Protein AF-A0A966ITN5-F1 (afdb_monomer_lite)

Sequenc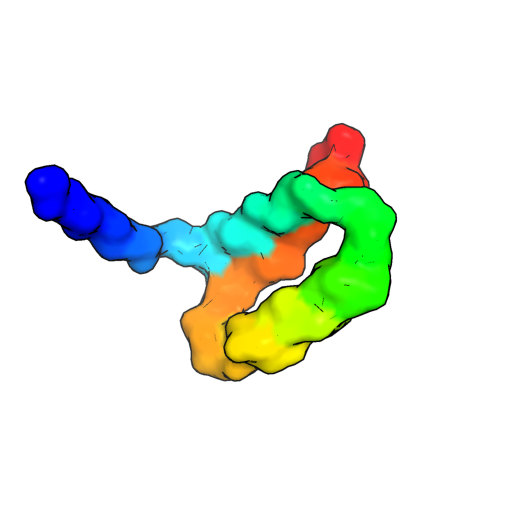e (42 aa):
MTDRLFTEDTLVIATHNAGKMHEIKALFAGFGINILSAADLG

pLDDT: mean 93.87, std 5.76, range [63.06, 98.0]

Foldseek 3Di:
DPDDDDDDQEDEAADPDPVVQVVVCVVCPPVNHHYHYPVVVD

Secondary structure (DSSP, 8-state):
--PPPP--SEEEE----HHHHHHHHHHTTTS--EEEEGGGG-

Str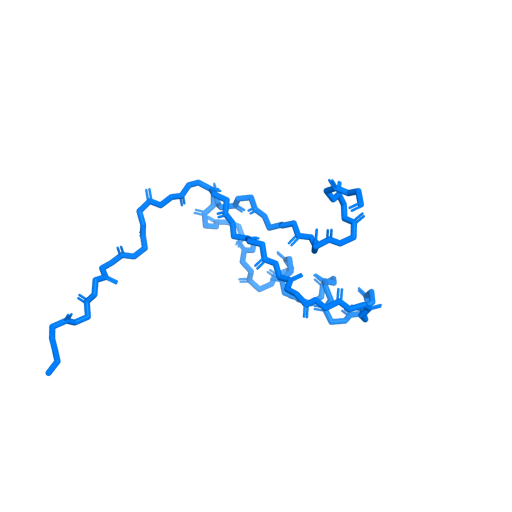ucture (mmCIF, N/CA/C/O backbone):
data_AF-A0A966ITN5-F1
#
_entry.id   AF-A0A966ITN5-F1
#
loop_
_atom_site.group_PDB
_atom_site.id
_atom_site.type_symbol
_atom_site.label_atom_id
_atom_site.label_alt_id
_atom_site.label_comp_id
_atom_site.label_asym_id
_atom_site.label_entity_id
_atom_site.label_seq_id
_atom_site.pdbx_PDB_ins_code
_atom_site.Cartn_x
_atom_site.Cartn_y
_atom_site.Cartn_z
_atom_site.occupancy
_atom_site.B_iso_or_equiv
_atom_site.auth_seq_id
_atom_site.auth_comp_id
_atom_site.auth_asym_id
_atom_site.auth_atom_id
_atom_site.pdbx_PDB_model_num
ATOM 1 N N . MET A 1 1 ? 3.826 18.970 18.634 1.00 63.06 1 MET A N 1
ATOM 2 C CA . MET A 1 1 ? 3.148 18.400 17.453 1.00 63.06 1 MET A CA 1
ATOM 3 C C . MET A 1 1 ? 2.256 17.287 17.955 1.00 63.06 1 MET A C 1
ATOM 5 O O . MET A 1 1 ? 2.734 16.485 18.742 1.00 63.06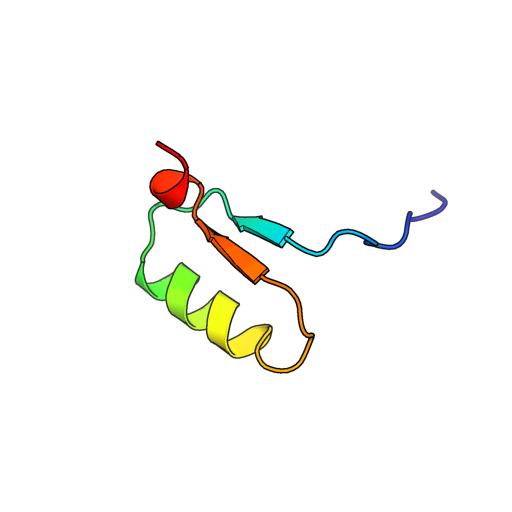 1 MET A O 1
ATOM 9 N N . THR A 1 2 ? 0.972 17.291 17.607 1.00 84.00 2 THR A N 1
ATOM 10 C CA . THR A 1 2 ? 0.111 16.120 17.809 1.00 84.00 2 THR A CA 1
ATOM 11 C C . THR A 1 2 ? 0.167 15.314 16.525 1.00 84.00 2 THR A C 1
ATOM 13 O O . THR A 1 2 ? -0.357 15.764 15.505 1.00 84.00 2 THR A O 1
ATOM 16 N N . ASP A 1 3 ? 0.854 14.179 16.553 1.00 89.44 3 ASP A N 1
ATOM 17 C CA . ASP A 1 3 ? 0.932 13.299 15.393 1.00 89.44 3 ASP A CA 1
ATOM 18 C C . ASP A 1 3 ? -0.456 12.723 15.101 1.00 89.44 3 ASP A C 1
ATOM 20 O O . ASP A 1 3 ? -1.165 12.265 16.002 1.00 89.44 3 ASP A O 1
ATOM 24 N N . ARG A 1 4 ? -0.872 12.780 13.834 1.00 93.06 4 ARG A N 1
ATOM 25 C CA . ARG A 1 4 ? -2.105 12.135 13.380 1.00 93.06 4 ARG A CA 1
ATOM 26 C C . ARG A 1 4 ? -1.804 10.661 13.117 1.00 93.06 4 ARG A C 1
ATOM 28 O O . AR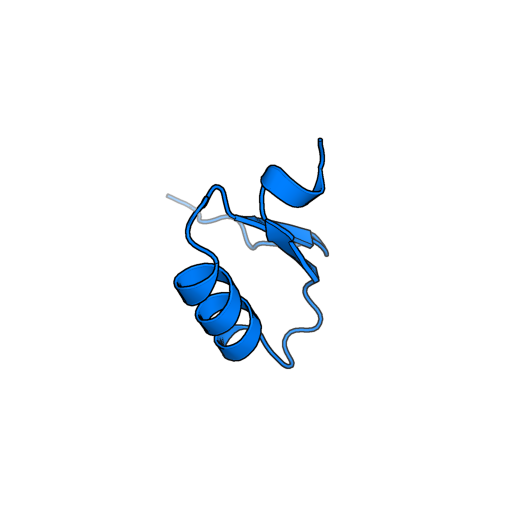G A 1 4 ? -0.841 10.345 12.424 1.00 93.06 4 ARG A O 1
ATOM 35 N N . LEU A 1 5 ? -2.660 9.772 13.618 1.00 92.44 5 LEU A N 1
ATOM 36 C CA . LEU A 1 5 ? -2.605 8.356 13.260 1.00 92.44 5 LEU A CA 1
ATOM 37 C C . LEU A 1 5 ? -2.947 8.161 11.777 1.00 92.44 5 LEU A C 1
ATOM 39 O O . LEU A 1 5 ? -3.869 8.792 11.257 1.00 92.44 5 LEU A O 1
ATOM 43 N N . PHE A 1 6 ? -2.215 7.267 11.117 1.00 93.81 6 PHE A N 1
ATOM 44 C CA . PHE A 1 6 ? -2.555 6.803 9.777 1.00 93.81 6 PHE A CA 1
ATOM 45 C C . PHE A 1 6 ? -3.796 5.909 9.858 1.00 93.81 6 PHE A C 1
ATOM 47 O O . PHE A 1 6 ? -3.832 4.970 10.652 1.00 93.81 6 PHE A O 1
ATOM 54 N N . THR A 1 7 ? -4.822 6.241 9.083 1.00 95.06 7 THR A N 1
ATOM 55 C CA . THR A 1 7 ? -6.165 5.634 9.169 1.00 95.06 7 THR A CA 1
ATOM 56 C C . THR A 1 7 ? -6.666 5.112 7.826 1.00 95.06 7 THR A C 1
ATOM 58 O O . THR A 1 7 ? -7.787 4.628 7.730 1.00 95.06 7 THR A O 1
ATOM 61 N N . GLU A 1 8 ? -5.865 5.270 6.781 1.00 95.88 8 GLU A N 1
ATOM 62 C CA . GLU A 1 8 ? -6.185 4.930 5.408 1.00 95.88 8 GLU A CA 1
ATOM 63 C C . GLU A 1 8 ? -5.757 3.492 5.083 1.00 95.88 8 GLU A C 1
ATOM 65 O O . GLU A 1 8 ? -4.809 2.958 5.654 1.00 95.88 8 GLU A O 1
ATOM 70 N N . ASP A 1 9 ? -6.419 2.875 4.106 1.00 96.50 9 ASP A N 1
ATOM 71 C CA . ASP A 1 9 ? -6.141 1.482 3.735 1.00 96.50 9 ASP A CA 1
ATOM 72 C C . ASP A 1 9 ? -4.951 1.335 2.777 1.00 96.50 9 ASP A C 1
ATOM 74 O O . ASP A 1 9 ? -4.455 0.231 2.565 1.00 96.50 9 ASP A O 1
ATOM 78 N N . THR A 1 10 ? -4.506 2.426 2.144 1.00 96.81 10 THR A N 1
ATOM 79 C CA . THR A 1 10 ? -3.460 2.399 1.110 1.00 96.81 10 THR A CA 1
ATOM 80 C C . THR A 1 10 ? -2.352 3.404 1.396 1.00 96.81 10 THR A C 1
ATOM 82 O O . THR A 1 10 ? -2.611 4.592 1.579 1.00 96.81 10 THR A O 1
ATOM 85 N N . LEU A 1 11 ? -1.106 2.932 1.354 1.00 97.06 11 LEU A N 1
ATOM 86 C CA . LEU A 1 11 ? 0.101 3.748 1.435 1.00 97.06 11 LEU A CA 1
ATOM 87 C C . LEU A 1 11 ? 0.843 3.708 0.094 1.00 97.06 11 LEU A C 1
ATOM 89 O O . LEU A 1 11 ? 1.306 2.655 -0.349 1.00 97.06 11 LEU A O 1
ATOM 93 N N . VAL A 1 12 ? 0.972 4.872 -0.545 1.00 97.06 12 VAL A N 1
ATOM 94 C CA . VAL A 1 12 ? 1.708 5.021 -1.807 1.00 97.06 12 VAL A CA 1
ATOM 95 C C . VAL A 1 12 ? 3.151 5.419 -1.518 1.00 97.06 12 VAL A C 1
ATOM 97 O O . VAL A 1 12 ? 3.417 6.417 -0.849 1.00 97.06 12 VAL A O 1
ATOM 100 N N . ILE A 1 13 ? 4.092 4.654 -2.059 1.00 96.88 13 ILE A N 1
ATOM 101 C CA . ILE A 1 13 ? 5.525 4.884 -1.927 1.00 96.88 13 ILE A CA 1
ATOM 102 C C . ILE A 1 13 ? 6.052 5.517 -3.214 1.00 96.88 13 ILE A C 1
ATOM 104 O O . ILE A 1 13 ? 6.063 4.906 -4.285 1.00 96.88 13 ILE A O 1
ATOM 108 N N . ALA A 1 14 ? 6.551 6.744 -3.097 1.00 96.19 14 ALA A N 1
ATOM 109 C CA . ALA A 1 14 ? 7.204 7.463 -4.185 1.00 96.19 14 ALA A CA 1
ATOM 110 C C . ALA A 1 14 ? 8.641 6.949 -4.408 1.00 96.19 14 ALA A C 1
ATOM 112 O O . ALA A 1 14 ? 9.624 7.616 -4.091 1.00 96.19 14 ALA A O 1
ATOM 113 N N . THR A 1 15 ? 8.771 5.728 -4.927 1.00 93.38 15 THR A N 1
ATOM 114 C CA . THR A 1 15 ? 10.054 5.103 -5.276 1.00 93.38 15 THR A CA 1
ATOM 115 C C . THR A 1 15 ? 9.990 4.493 -6.670 1.00 93.38 15 THR A C 1
ATOM 117 O O . THR A 1 15 ? 8.994 3.883 -7.041 1.00 93.38 15 THR A O 1
ATOM 120 N N . HIS A 1 16 ? 11.079 4.620 -7.425 1.00 92.62 16 HIS A N 1
ATOM 121 C CA . HIS A 1 16 ? 11.299 3.887 -8.677 1.00 92.62 16 HIS A CA 1
ATOM 122 C C . HIS A 1 16 ? 12.158 2.625 -8.465 1.00 92.62 16 HIS A C 1
ATOM 124 O O . HIS A 1 16 ? 12.443 1.891 -9.407 1.00 92.62 16 HIS A O 1
ATOM 130 N N . ASN A 1 17 ? 12.625 2.374 -7.235 1.00 95.31 17 ASN A N 1
ATOM 131 C CA . ASN A 1 17 ? 13.463 1.221 -6.923 1.00 95.31 17 ASN A CA 1
ATOM 132 C C . ASN A 1 17 ? 12.588 0.015 -6.559 1.00 95.31 17 ASN A C 1
ATOM 134 O O . ASN A 1 17 ? 12.050 -0.061 -5.452 1.00 95.31 17 ASN A O 1
ATOM 138 N N . ALA A 1 18 ? 12.498 -0.941 -7.484 1.00 94.75 18 ALA A N 1
ATOM 139 C CA . ALA A 1 18 ? 11.717 -2.161 -7.309 1.00 94.75 18 ALA A CA 1
ATOM 140 C C . ALA A 1 18 ? 12.206 -3.042 -6.142 1.00 94.75 18 ALA A C 1
ATOM 142 O O . ALA A 1 18 ? 11.383 -3.628 -5.442 1.00 94.75 18 ALA A O 1
ATOM 143 N N . GLY A 1 19 ? 13.519 -3.097 -5.885 1.00 96.94 19 GLY A N 1
ATOM 144 C CA . GLY A 1 19 ? 14.090 -3.846 -4.759 1.00 96.94 19 GLY A CA 1
ATOM 145 C C . GLY A 1 19 ? 13.629 -3.290 -3.411 1.00 96.94 19 GLY A C 1
ATOM 146 O O . GLY A 1 19 ? 13.076 -4.024 -2.598 1.00 96.94 19 GLY A O 1
ATOM 147 N N . LYS A 1 20 ? 13.720 -1.966 -3.229 1.00 95.88 2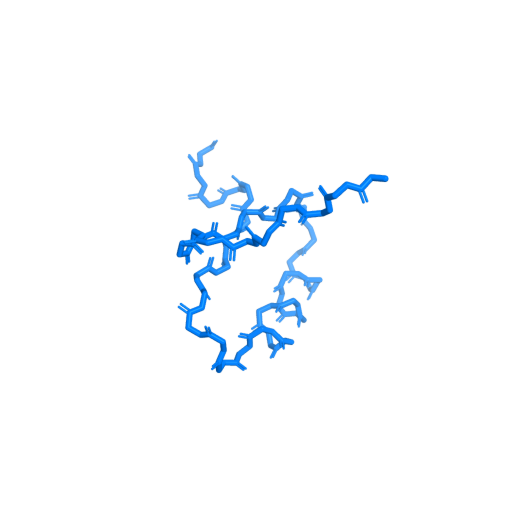0 LYS A N 1
ATOM 148 C CA . LYS A 1 20 ? 13.193 -1.292 -2.029 1.00 95.88 20 LYS A CA 1
ATOM 149 C C . LYS A 1 20 ? 11.688 -1.480 -1.889 1.00 95.88 20 LYS A C 1
ATOM 151 O O . LYS A 1 20 ? 11.190 -1.661 -0.785 1.00 95.88 20 LYS A O 1
ATOM 156 N N . MET A 1 21 ? 10.954 -1.434 -3.003 1.00 96.50 21 MET A N 1
ATOM 157 C CA . MET A 1 21 ? 9.509 -1.648 -2.979 1.00 96.50 21 MET A CA 1
ATOM 158 C C . MET A 1 21 ? 9.157 -3.053 -2.474 1.00 96.50 21 MET A C 1
ATOM 160 O O . MET A 1 21 ? 8.224 -3.208 -1.688 1.00 96.50 21 MET A O 1
ATOM 164 N N . HIS A 1 22 ? 9.917 -4.069 -2.887 1.00 96.81 22 HIS A N 1
ATOM 165 C CA . HIS A 1 22 ? 9.758 -5.435 -2.398 1.00 96.81 22 HIS A CA 1
ATOM 166 C C . HIS A 1 22 ? 10.019 -5.537 -0.888 1.00 96.81 22 HIS A C 1
ATOM 168 O O . HIS A 1 22 ? 9.198 -6.099 -0.164 1.00 96.81 22 HIS A O 1
ATOM 174 N N . GLU A 1 23 ? 11.105 -4.936 -0.399 1.00 98.00 23 GLU A N 1
ATOM 175 C CA . GLU A 1 23 ? 11.438 -4.921 1.032 1.00 98.00 23 GLU A CA 1
ATOM 176 C C . GLU A 1 23 ? 10.372 -4.200 1.872 1.00 98.00 23 GLU A C 1
ATOM 178 O O . GLU A 1 23 ? 9.976 -4.698 2.924 1.00 98.00 23 GLU A O 1
ATOM 183 N N . ILE A 1 24 ? 9.841 -3.069 1.394 1.00 97.44 24 ILE A N 1
ATOM 184 C CA . ILE A 1 24 ? 8.767 -2.334 2.082 1.00 97.44 24 ILE A CA 1
ATOM 185 C C . ILE A 1 24 ? 7.493 -3.180 2.144 1.00 97.44 24 ILE A C 1
ATOM 187 O O . ILE A 1 24 ? 6.892 -3.301 3.209 1.00 97.44 24 ILE A O 1
ATOM 191 N N . LYS A 1 25 ? 7.090 -3.816 1.037 1.00 96.56 25 LYS A N 1
ATOM 192 C CA . LYS A 1 25 ? 5.931 -4.724 1.040 1.00 96.56 25 LYS A CA 1
ATOM 193 C C . LYS A 1 25 ? 6.102 -5.854 2.058 1.00 96.56 25 LYS A C 1
ATOM 195 O O . LYS A 1 25 ? 5.147 -6.179 2.755 1.00 96.56 25 LYS A O 1
ATOM 200 N N . ALA A 1 26 ? 7.304 -6.421 2.167 1.00 97.31 26 ALA A N 1
ATOM 201 C CA . ALA A 1 26 ? 7.602 -7.460 3.148 1.00 97.31 26 ALA A CA 1
ATOM 202 C C . ALA A 1 26 ? 7.540 -6.937 4.593 1.00 97.31 26 ALA A C 1
ATOM 204 O O . ALA A 1 26 ? 6.970 -7.601 5.454 1.00 97.31 26 ALA A O 1
ATOM 205 N N . LEU A 1 27 ? 8.068 -5.738 4.859 1.00 97.31 27 LEU A N 1
ATOM 206 C CA . LEU A 1 27 ? 8.053 -5.126 6.192 1.00 97.31 27 LEU A CA 1
ATOM 207 C C . LEU A 1 27 ? 6.628 -4.856 6.699 1.00 97.31 27 LEU A C 1
ATOM 209 O O . LEU A 1 27 ? 6.349 -5.034 7.881 1.00 97.31 27 LEU A O 1
ATOM 213 N N . PHE A 1 28 ? 5.732 -4.443 5.801 1.00 96.31 28 PHE A N 1
ATOM 214 C CA . PHE A 1 28 ? 4.331 -4.159 6.117 1.00 96.31 28 PHE A CA 1
ATOM 215 C C . PHE A 1 28 ? 3.402 -5.372 5.933 1.00 96.31 28 PHE A C 1
ATOM 217 O O . PHE A 1 28 ? 2.181 -5.251 6.084 1.00 96.31 28 PHE A O 1
ATOM 224 N N . ALA A 1 29 ? 3.949 -6.556 5.644 1.00 94.88 29 ALA A N 1
ATOM 225 C CA . ALA A 1 29 ? 3.157 -7.772 5.550 1.00 94.88 29 ALA A CA 1
ATOM 226 C C . ALA A 1 29 ? 2.463 -8.059 6.894 1.00 94.88 29 ALA A C 1
ATOM 228 O O . ALA A 1 29 ? 3.094 -8.089 7.947 1.00 94.88 29 ALA A O 1
ATOM 229 N N . GLY A 1 30 ? 1.143 -8.261 6.854 1.00 94.81 30 GLY A N 1
ATOM 230 C CA . GLY A 1 30 ? 0.329 -8.549 8.041 1.00 94.81 30 GLY A CA 1
ATOM 231 C C . GLY A 1 30 ? -0.346 -7.337 8.692 1.00 94.81 30 GLY A C 1
ATOM 232 O O . GLY A 1 30 ? -1.205 -7.533 9.544 1.00 94.81 30 GLY A O 1
ATOM 233 N N . PHE A 1 31 ? -0.051 -6.106 8.258 1.00 94.38 31 PHE A N 1
ATOM 234 C CA . PHE A 1 31 ? -0.739 -4.905 8.760 1.00 94.38 31 PHE A CA 1
ATOM 235 C C . PHE A 1 31 ? -2.084 -4.624 8.070 1.00 94.38 31 PHE A C 1
ATOM 237 O O . PHE A 1 31 ? -2.789 -3.703 8.465 1.00 94.38 31 PHE A O 1
ATOM 244 N N . GLY A 1 32 ? -2.446 -5.391 7.035 1.00 93.06 32 GLY A N 1
ATOM 245 C CA . GLY A 1 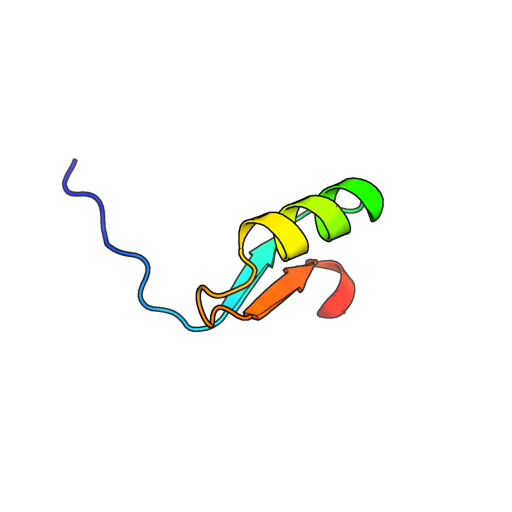32 ? -3.685 -5.182 6.273 1.00 93.06 32 GLY A CA 1
ATOM 246 C C . GLY A 1 32 ? -3.692 -3.918 5.404 1.00 93.06 32 GLY A C 1
ATOM 247 O O . GLY A 1 32 ? -4.725 -3.585 4.838 1.00 93.06 32 GLY A O 1
ATOM 248 N N . ILE A 1 33 ? -2.550 -3.234 5.278 1.00 96.06 33 ILE A N 1
ATOM 249 C CA . ILE A 1 33 ? -2.397 -2.017 4.476 1.00 96.06 33 ILE A CA 1
ATOM 250 C C . ILE A 1 33 ? -1.959 -2.402 3.062 1.00 96.06 33 ILE A C 1
ATOM 252 O O . ILE A 1 33 ? -1.029 -3.190 2.870 1.00 96.06 33 ILE A O 1
ATOM 256 N N . ASN A 1 34 ? -2.596 -1.810 2.061 1.00 96.88 34 ASN A N 1
ATOM 257 C CA . ASN A 1 34 ? -2.207 -1.937 0.668 1.00 96.88 34 ASN A CA 1
ATOM 258 C C . ASN A 1 34 ? -1.018 -1.013 0.356 1.00 96.88 34 ASN A C 1
ATOM 260 O O . ASN A 1 34 ? -1.129 0.209 0.437 1.00 96.88 34 ASN A O 1
ATOM 264 N N . ILE A 1 35 ? 0.128 -1.585 -0.013 1.00 97.19 35 ILE A N 1
ATOM 265 C CA . ILE A 1 35 ? 1.337 -0.820 -0.347 1.00 97.19 35 ILE A CA 1
ATOM 266 C C . ILE A 1 35 ? 1.495 -0.766 -1.872 1.00 97.19 35 ILE A C 1
ATOM 268 O O . ILE A 1 35 ? 1.752 -1.791 -2.514 1.00 97.19 35 ILE A O 1
ATOM 272 N N . LEU A 1 36 ? 1.404 0.434 -2.447 1.00 96.06 36 LEU A N 1
ATOM 273 C CA . LEU A 1 36 ? 1.562 0.686 -3.886 1.00 96.06 36 LEU A CA 1
ATOM 274 C C . LEU A 1 36 ? 2.797 1.537 -4.160 1.00 96.06 36 LEU A C 1
ATOM 276 O O . LEU A 1 36 ? 3.174 2.371 -3.341 1.00 96.06 36 LEU A O 1
ATOM 280 N N . SER A 1 37 ? 3.438 1.345 -5.308 1.00 95.88 37 SER A N 1
ATOM 281 C CA . SER A 1 37 ? 4.406 2.318 -5.806 1.00 95.88 37 SER A CA 1
ATOM 282 C C . SER A 1 37 ? 3.669 3.425 -6.556 1.00 95.88 37 SER A C 1
ATOM 284 O O . SER A 1 37 ? 2.599 3.198 -7.117 1.00 95.88 37 SER A O 1
ATOM 286 N N . ALA A 1 38 ? 4.243 4.626 -6.608 1.00 93.44 38 ALA A N 1
ATOM 287 C CA . ALA A 1 38 ? 3.680 5.701 -7.426 1.00 93.44 38 ALA A CA 1
ATOM 288 C C . ALA A 1 38 ? 3.559 5.307 -8.914 1.00 93.44 38 ALA A C 1
ATOM 290 O O . ALA A 1 38 ? 2.617 5.724 -9.575 1.00 93.44 38 ALA A O 1
ATOM 291 N N . ALA A 1 39 ? 4.467 4.461 -9.416 1.00 91.56 39 ALA A N 1
ATOM 292 C CA . ALA A 1 39 ? 4.441 3.967 -10.793 1.00 91.56 39 ALA A CA 1
ATOM 293 C C . ALA A 1 39 ? 3.247 3.039 -11.093 1.00 91.56 39 ALA A C 1
ATOM 295 O O . ALA A 1 39 ? 2.873 2.892 -12.252 1.00 91.56 39 ALA A O 1
ATOM 296 N N . ASP A 1 40 ? 2.629 2.435 -10.071 1.00 91.31 40 ASP A N 1
ATOM 297 C CA . ASP A 1 40 ? 1.443 1.585 -10.248 1.00 91.31 40 ASP A CA 1
ATOM 298 C C . ASP A 1 40 ? 0.174 2.406 -10.566 1.00 91.31 40 ASP A C 1
ATOM 300 O O . ASP A 1 40 ? -0.847 1.835 -10.943 1.00 91.31 40 ASP A O 1
ATOM 304 N N . LEU A 1 41 ? 0.217 3.736 -10.400 1.00 91.75 41 LEU A N 1
ATOM 305 C CA . LEU A 1 41 ? -0.937 4.634 -10.538 1.00 91.75 41 LEU A CA 1
ATOM 306 C C . LEU A 1 41 ? -1.009 5.389 -11.879 1.00 91.75 41 LEU A C 1
ATOM 308 O O . LEU A 1 41 ? -1.977 6.124 -12.085 1.00 91.75 41 LEU A O 1
ATOM 312 N N . GLY A 1 42 ? -0.051 5.176 -12.788 1.00 83.12 42 GLY A N 1
ATOM 313 C CA . GLY A 1 42 ? 0.013 5.834 -14.102 1.00 83.12 42 GLY A CA 1
ATOM 314 C C . GLY A 1 42 ? 1.129 6.860 -14.211 1.00 83.12 42 GLY A C 1
ATOM 315 O O . GLY A 1 42 ? 1.047 7.900 -13.524 1.00 83.12 42 GLY A O 1
#

Radius of gyration: 11.57 Å; chains: 1; bounding box: 20×27×32 Å